Protein AF-A0A3M1RGK0-F1 (afdb_monomer)

Mean predicted aligned error: 8.23 Å

Structure (mmCIF, N/CA/C/O backbone):
data_AF-A0A3M1RGK0-F1
#
_entry.id   AF-A0A3M1RGK0-F1
#
loop_
_atom_site.group_PDB
_atom_site.id
_atom_site.type_symbol
_atom_site.label_atom_id
_atom_site.label_alt_id
_atom_site.label_comp_id
_atom_site.label_asym_id
_atom_site.label_entity_id
_atom_site.label_seq_id
_atom_site.pdbx_PDB_ins_code
_atom_site.Cartn_x
_atom_site.Cartn_y
_atom_site.Cartn_z
_atom_site.occupancy
_atom_site.B_iso_or_equiv
_atom_site.auth_seq_id
_atom_site.auth_comp_id
_atom_site.auth_asym_id
_atom_site.auth_atom_id
_atom_site.pdbx_PDB_model_num
ATOM 1 N N . MET A 1 1 ? -10.080 -6.142 -2.266 1.00 88.31 1 MET A N 1
ATOM 2 C CA . MET A 1 1 ? -8.719 -6.046 -1.685 1.00 88.31 1 MET A CA 1
ATOM 3 C C . MET A 1 1 ? -7.722 -6.078 -2.825 1.00 88.31 1 MET A C 1
ATOM 5 O O . MET A 1 1 ? -8.005 -6.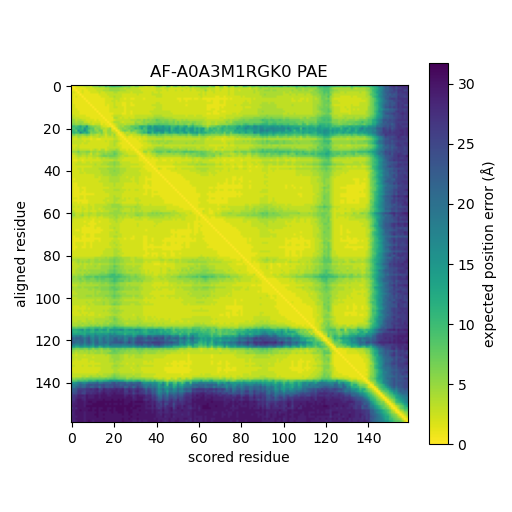693 -3.848 1.00 88.31 1 MET A O 1
ATOM 9 N N . PHE A 1 2 ? -6.575 -5.427 -2.663 1.00 93.31 2 PHE A N 1
ATOM 10 C CA . PHE A 1 2 ? -5.484 -5.464 -3.629 1.00 93.31 2 PHE A CA 1
ATOM 11 C C . PHE A 1 2 ? -4.634 -6.713 -3.393 1.00 93.31 2 PHE A C 1
ATOM 13 O O . PHE A 1 2 ? -4.029 -6.820 -2.329 1.00 93.31 2 PHE A O 1
ATOM 20 N N . THR A 1 3 ? -4.599 -7.632 -4.361 1.00 94.81 3 THR A N 1
ATOM 21 C CA . THR A 1 3 ? -3.867 -8.907 -4.278 1.00 94.81 3 THR A CA 1
ATOM 22 C C . THR A 1 3 ? -2.757 -8.990 -5.324 1.00 94.81 3 THR A C 1
ATOM 24 O O . THR A 1 3 ? -2.627 -8.119 -6.192 1.00 94.81 3 THR A O 1
ATOM 27 N N . GLY A 1 4 ? -1.996 -10.087 -5.316 1.00 93.81 4 GLY A N 1
ATOM 28 C CA . GLY A 1 4 ? -1.027 -10.397 -6.375 1.00 93.81 4 GLY A CA 1
ATOM 29 C C . GLY A 1 4 ? -1.571 -10.313 -7.805 1.00 93.81 4 GLY A C 1
ATOM 30 O O . GLY A 1 4 ? -0.866 -9.846 -8.699 1.00 93.81 4 GLY A O 1
ATOM 31 N N . LYS A 1 5 ? -2.846 -10.656 -8.042 1.00 95.31 5 LYS A N 1
ATOM 32 C CA . LYS A 1 5 ? -3.441 -10.525 -9.385 1.00 95.31 5 LYS A CA 1
ATOM 33 C C . LYS A 1 5 ? -3.570 -9.065 -9.810 1.00 95.31 5 LYS A C 1
ATOM 35 O O . LYS A 1 5 ? -3.229 -8.722 -10.942 1.00 95.31 5 LYS A O 1
ATOM 40 N N . GLU A 1 6 ? -4.059 -8.201 -8.924 1.00 95.94 6 GLU A N 1
ATOM 41 C CA . GLU A 1 6 ? -4.162 -6.767 -9.194 1.00 95.94 6 GLU A CA 1
ATOM 42 C C . GLU A 1 6 ? -2.774 -6.132 -9.328 1.00 95.94 6 GLU A C 1
ATOM 44 O O . GLU A 1 6 ? -2.591 -5.248 -10.168 1.00 95.94 6 GLU A O 1
ATOM 49 N N . PHE A 1 7 ? -1.783 -6.624 -8.579 1.00 96.75 7 PHE A N 1
ATOM 50 C CA . PHE A 1 7 ? -0.391 -6.207 -8.714 1.00 96.75 7 PHE A CA 1
ATOM 51 C C . PHE A 1 7 ? 0.190 -6.543 -10.093 1.00 96.75 7 PHE A C 1
ATOM 53 O O . PHE A 1 7 ? 0.738 -5.658 -10.753 1.00 96.75 7 PHE A O 1
ATOM 60 N N . ASP A 1 8 ? 0.000 -7.764 -10.593 1.00 96.50 8 ASP A N 1
ATOM 61 C CA . ASP A 1 8 ? 0.456 -8.159 -11.932 1.00 96.50 8 ASP A CA 1
ATOM 62 C C . ASP A 1 8 ? -0.219 -7.339 -13.042 1.00 96.50 8 ASP A C 1
ATOM 64 O O . ASP A 1 8 ? 0.431 -6.898 -14.001 1.00 96.50 8 ASP A O 1
ATOM 68 N N . LEU A 1 9 ? -1.525 -7.081 -12.906 1.00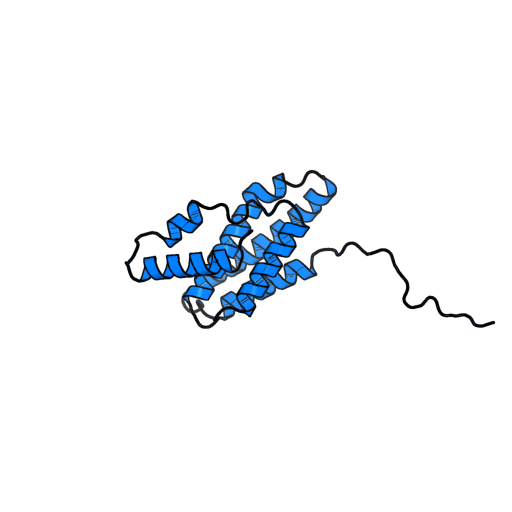 95.69 9 LEU A N 1
ATOM 69 C CA . LEU A 1 9 ? -2.268 -6.216 -13.827 1.00 95.69 9 LEU A CA 1
ATOM 70 C C . LEU A 1 9 ? -1.723 -4.785 -13.814 1.00 95.69 9 LEU A C 1
ATOM 72 O O . LEU A 1 9 ? -1.518 -4.187 -14.875 1.00 95.69 9 LEU A O 1
ATOM 76 N N . ALA A 1 10 ? -1.447 -4.250 -12.626 1.00 96.12 10 ALA A N 1
ATOM 77 C CA . ALA A 1 10 ? -0.865 -2.931 -12.448 1.00 96.12 10 ALA A CA 1
ATOM 78 C C . ALA A 1 10 ? 0.551 -2.841 -13.040 1.00 96.12 10 ALA A C 1
ATOM 80 O O . ALA A 1 10 ? 0.865 -1.867 -13.729 1.00 96.12 10 ALA A O 1
ATOM 81 N N . LEU A 1 11 ? 1.383 -3.871 -12.858 1.00 96.00 11 LEU A N 1
ATOM 82 C CA . LEU A 1 11 ? 2.716 -3.951 -13.456 1.00 96.00 11 LEU A CA 1
ATOM 83 C C . LEU A 1 11 ? 2.663 -3.940 -14.976 1.00 96.00 11 LEU A C 1
ATOM 85 O O . LEU A 1 11 ? 3.416 -3.201 -15.616 1.00 96.00 11 LEU A O 1
ATOM 89 N N . LYS A 1 12 ? 1.765 -4.734 -15.562 1.00 95.06 12 LYS A N 1
ATOM 90 C CA . LYS A 1 12 ? 1.564 -4.750 -17.010 1.00 95.06 12 LYS A CA 1
ATOM 91 C C . LYS A 1 12 ? 1.137 -3.372 -17.515 1.00 95.06 12 LYS A C 1
ATOM 93 O O . LYS A 1 12 ? 1.766 -2.841 -18.427 1.00 95.06 12 LYS A O 1
ATOM 98 N N . ALA A 1 13 ? 0.133 -2.766 -16.879 1.00 94.06 13 ALA A N 1
ATOM 99 C CA . ALA A 1 13 ? -0.357 -1.443 -17.250 1.00 94.06 13 ALA A CA 1
ATOM 100 C C . ALA A 1 13 ? 0.733 -0.365 -17.145 1.00 94.06 13 ALA A C 1
ATOM 102 O O . ALA A 1 13 ? 0.800 0.513 -18.004 1.00 94.06 13 ALA A O 1
ATOM 103 N N . TYR A 1 14 ? 1.602 -0.439 -16.131 1.00 93.44 14 TYR A N 1
ATOM 104 C CA . TYR A 1 14 ? 2.736 0.472 -15.968 1.00 93.44 14 TYR A CA 1
ATOM 105 C C . TYR A 1 14 ? 3.782 0.309 -17.074 1.00 93.44 14 TYR A C 1
ATOM 107 O O . TYR A 1 14 ? 4.244 1.303 -17.638 1.00 93.44 14 TYR A O 1
ATOM 115 N N . ARG A 1 15 ? 4.138 -0.932 -17.423 1.00 92.12 15 ARG A N 1
ATOM 116 C CA . ARG A 1 15 ? 5.080 -1.213 -18.518 1.00 92.12 15 ARG A CA 1
ATOM 117 C C . ARG A 1 15 ? 4.533 -0.731 -19.860 1.00 92.12 15 ARG A C 1
ATOM 119 O O . ARG A 1 15 ? 5.249 -0.059 -20.593 1.00 92.12 15 ARG A O 1
ATOM 126 N N . ASP A 1 16 ? 3.259 -0.993 -20.144 1.00 90.81 16 ASP A N 1
ATOM 127 C CA . ASP A 1 16 ? 2.606 -0.546 -21.380 1.00 90.81 16 ASP A CA 1
ATOM 128 C C . ASP A 1 16 ? 2.573 0.983 -21.512 1.00 90.81 16 ASP A C 1
ATOM 130 O O . ASP A 1 16 ? 2.767 1.506 -22.612 1.00 90.81 16 ASP A O 1
ATOM 134 N N . GLU A 1 17 ? 2.403 1.703 -20.400 1.00 89.81 17 GLU A N 1
ATOM 135 C CA . GLU A 1 17 ? 2.475 3.165 -20.374 1.00 89.81 17 GLU A CA 1
ATOM 136 C C . GLU A 1 17 ? 3.906 3.665 -20.622 1.00 89.81 17 GLU A C 1
ATOM 138 O O . GLU A 1 17 ? 4.116 4.574 -21.427 1.00 89.81 17 GLU A O 1
ATOM 143 N N . LYS A 1 18 ? 4.911 3.050 -19.982 1.00 87.88 18 LYS A N 1
ATOM 144 C CA . LYS A 1 18 ? 6.328 3.428 -20.137 1.00 87.88 18 LYS A CA 1
ATOM 145 C C . LYS A 1 18 ? 6.896 3.129 -21.518 1.00 87.88 18 LYS A C 1
ATOM 147 O O . LYS A 1 18 ? 7.726 3.891 -22.004 1.00 87.88 18 LYS A O 1
ATOM 152 N N . GLU A 1 19 ? 6.445 2.054 -22.146 1.00 88.62 19 GLU A N 1
ATOM 153 C CA . GLU A 1 19 ? 6.842 1.672 -23.502 1.00 88.62 19 GLU A CA 1
ATOM 154 C C . GLU A 1 19 ? 6.036 2.416 -24.583 1.00 88.62 19 GLU A C 1
ATOM 156 O O . GLU A 1 19 ? 6.239 2.190 -25.774 1.00 88.62 19 GLU A O 1
ATOM 161 N N . GLY A 1 20 ? 5.109 3.300 -24.189 1.00 83.12 20 GLY A N 1
ATOM 162 C CA . GLY A 1 20 ? 4.276 4.071 -25.113 1.00 83.12 20 GLY A CA 1
ATOM 163 C C . GLY A 1 20 ? 3.230 3.237 -25.861 1.00 83.12 20 GLY A C 1
ATOM 164 O O . GLY A 1 20 ? 2.620 3.736 -26.805 1.00 83.12 20 GLY A O 1
ATOM 165 N N . ARG A 1 21 ? 3.000 1.982 -25.451 1.00 77.88 21 ARG A N 1
ATOM 166 C CA . ARG A 1 21 ? 2.016 1.075 -26.065 1.00 77.88 21 ARG A CA 1
ATOM 167 C C . ARG A 1 21 ? 0.579 1.466 -25.732 1.00 77.88 21 ARG A C 1
ATOM 169 O O . ARG A 1 21 ? -0.305 1.300 -26.568 1.00 77.88 21 ARG A O 1
ATOM 176 N N . ALA A 1 22 ? 0.344 1.980 -24.526 1.00 80.94 22 ALA A N 1
ATOM 177 C CA . ALA A 1 22 ? -0.968 2.440 -24.084 1.00 80.94 22 ALA A CA 1
ATOM 178 C C . ALA A 1 22 ? -0.823 3.671 -23.183 1.00 80.94 22 ALA A C 1
ATOM 180 O O . ALA A 1 22 ? -0.442 3.574 -22.020 1.00 80.94 22 ALA A O 1
ATOM 181 N N . ALA A 1 23 ? -1.123 4.856 -23.716 1.00 81.75 23 ALA A N 1
ATOM 182 C CA . ALA A 1 23 ? -1.016 6.088 -22.943 1.00 81.75 23 ALA A CA 1
ATOM 183 C C . ALA A 1 23 ? -2.001 6.094 -21.757 1.00 81.75 23 ALA A C 1
ATOM 185 O O . ALA A 1 23 ? -3.192 5.827 -21.925 1.00 81.75 23 ALA A O 1
ATOM 186 N N . ASN A 1 24 ? -1.505 6.467 -20.574 1.00 85.25 24 ASN A N 1
ATOM 187 C CA . ASN A 1 24 ? -2.264 6.580 -19.323 1.00 85.25 24 ASN A CA 1
ATOM 188 C C . ASN A 1 24 ? -2.909 5.272 -18.822 1.00 85.25 24 ASN A C 1
ATOM 190 O O . ASN A 1 24 ? -3.833 5.337 -18.007 1.00 85.25 24 ASN A O 1
ATOM 194 N N . SER A 1 25 ? -2.495 4.090 -19.294 1.00 89.56 25 SER A N 1
ATOM 195 C CA . SER A 1 25 ? -3.087 2.812 -18.865 1.00 89.56 25 SER A CA 1
ATOM 196 C C . SER A 1 25 ? -2.975 2.589 -17.359 1.00 89.56 25 SER A C 1
ATOM 198 O O . SER A 1 25 ? -3.954 2.199 -16.724 1.00 89.56 25 SER A O 1
ATOM 200 N N . TYR A 1 26 ? -1.815 2.876 -16.773 1.00 91.56 26 TYR A N 1
ATOM 201 C CA . TYR A 1 26 ? -1.576 2.702 -15.344 1.00 91.56 26 TYR A CA 1
ATOM 202 C C . TYR A 1 26 ? -2.311 3.755 -14.520 1.00 91.56 26 TYR A C 1
ATOM 204 O O . TYR A 1 26 ? -2.979 3.436 -13.535 1.00 91.56 26 TYR A O 1
ATOM 212 N N . THR A 1 27 ? -2.250 5.009 -14.968 1.00 88.06 27 THR A N 1
ATOM 213 C CA . THR A 1 27 ? -2.951 6.119 -14.312 1.00 88.06 27 THR A CA 1
ATOM 214 C C . THR A 1 27 ? -4.469 5.896 -14.295 1.00 88.06 27 THR A C 1
ATOM 216 O O . THR A 1 27 ? -5.118 6.085 -13.265 1.00 88.06 27 THR A O 1
ATOM 219 N N . ASN A 1 28 ? -5.046 5.442 -15.411 1.00 90.69 28 ASN A N 1
ATOM 220 C CA . ASN A 1 28 ? -6.475 5.141 -15.505 1.00 90.69 28 ASN A CA 1
ATOM 221 C C . ASN A 1 28 ? -6.868 3.927 -14.659 1.00 90.69 28 ASN A C 1
ATOM 223 O O . ASN A 1 28 ? -7.909 3.967 -14.008 1.00 90.69 28 ASN A O 1
ATOM 227 N N . LEU A 1 29 ? -6.044 2.873 -14.639 1.00 93.12 29 LEU A N 1
ATOM 228 C CA . LEU A 1 29 ? -6.287 1.689 -13.814 1.00 93.12 29 LEU A CA 1
ATOM 229 C C . LEU A 1 29 ? -6.389 2.063 -12.331 1.00 93.12 29 LEU A C 1
ATOM 231 O O . LEU A 1 29 ? -7.355 1.677 -11.681 1.00 93.12 29 LEU A O 1
ATOM 235 N N . ARG A 1 30 ? -5.462 2.881 -11.826 1.00 92.75 30 ARG A N 1
ATOM 236 C CA . ARG A 1 30 ? -5.486 3.362 -10.436 1.00 92.75 30 ARG A CA 1
ATOM 237 C C . ARG A 1 30 ? -6.686 4.244 -10.110 1.00 92.75 30 ARG A C 1
ATOM 239 O O . ARG A 1 30 ? -7.222 4.156 -9.017 1.00 92.75 30 ARG A O 1
ATOM 246 N N . ARG A 1 31 ? -7.108 5.103 -11.043 1.00 87.12 31 ARG A N 1
ATOM 247 C CA . ARG A 1 31 ? -8.213 6.046 -10.809 1.00 87.12 31 ARG A CA 1
ATOM 248 C C . A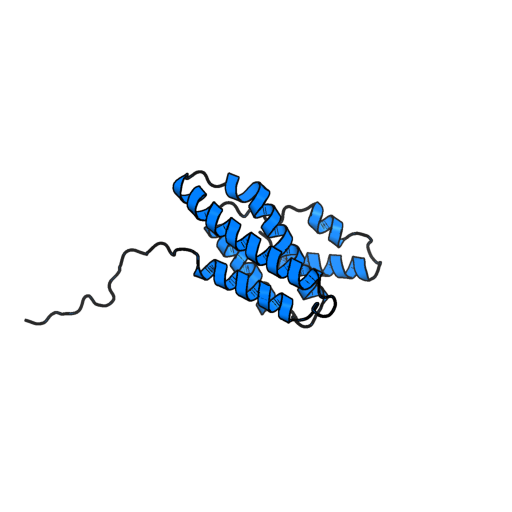RG A 1 31 ? -9.592 5.391 -10.868 1.00 87.12 31 ARG A C 1
ATOM 250 O O . ARG A 1 31 ? -10.501 5.848 -10.189 1.00 87.12 31 ARG A O 1
ATOM 257 N N . ASN A 1 32 ? -9.765 4.401 -11.739 1.00 87.25 32 ASN A N 1
ATOM 258 C CA . ASN A 1 32 ? -11.087 3.875 -12.077 1.00 87.25 32 ASN A CA 1
ATOM 259 C C . ASN A 1 32 ? -11.464 2.611 -11.288 1.00 87.25 32 ASN A C 1
ATOM 261 O O . ASN A 1 32 ? -12.559 2.096 -11.497 1.00 87.25 32 ASN A O 1
ATOM 265 N N . ASN A 1 33 ? -10.572 2.082 -10.448 1.00 87.75 33 ASN A N 1
ATOM 266 C CA . ASN A 1 33 ? -10.818 0.867 -9.677 1.00 87.75 33 ASN A CA 1
ATOM 267 C C . ASN A 1 33 ? -10.648 1.148 -8.183 1.00 87.75 33 ASN A C 1
ATOM 269 O O . ASN A 1 33 ? -9.626 1.690 -7.762 1.00 87.75 33 ASN A O 1
ATOM 273 N N . ASP A 1 34 ? -11.614 0.696 -7.388 1.00 88.50 34 ASP A N 1
ATOM 274 C CA . ASP A 1 34 ? -11.587 0.820 -5.932 1.00 88.50 34 ASP A CA 1
ATOM 275 C C . ASP A 1 34 ? -10.957 -0.430 -5.302 1.00 88.50 34 ASP A C 1
ATOM 277 O O . ASP A 1 34 ? -11.628 -1.268 -4.703 1.00 88.50 34 ASP A O 1
ATOM 281 N N . PHE A 1 35 ? -9.636 -0.572 -5.443 1.00 93.38 35 PHE A N 1
ATOM 282 C CA . PHE A 1 35 ? -8.888 -1.765 -5.007 1.00 93.38 35 PHE A CA 1
ATOM 283 C C . PHE A 1 35 ? -9.080 -2.132 -3.528 1.00 93.38 35 PHE A C 1
ATOM 285 O O . PHE A 1 35 ? -8.989 -3.302 -3.144 1.00 93.38 35 PHE A O 1
ATOM 292 N N . PHE A 1 36 ? -9.362 -1.131 -2.699 1.00 96.12 36 PHE A N 1
ATOM 293 C CA . PHE A 1 36 ? -9.453 -1.261 -1.250 1.00 96.12 36 PHE A CA 1
ATOM 294 C C . PHE A 1 36 ? -10.888 -1.195 -0.723 1.00 96.12 36 PHE A C 1
ATOM 296 O O . PHE A 1 36 ? -11.068 -1.234 0.485 1.00 96.12 36 PHE A O 1
ATOM 303 N N . ALA A 1 37 ? -11.910 -1.139 -1.588 1.00 92.12 37 ALA A N 1
ATOM 304 C CA . ALA A 1 37 ? -13.309 -1.025 -1.156 1.00 92.12 37 ALA A CA 1
ATOM 305 C C . ALA A 1 37 ? -13.747 -2.142 -0.193 1.00 92.12 37 ALA A C 1
ATOM 307 O O . ALA A 1 37 ? -14.543 -1.890 0.707 1.00 92.12 37 ALA A O 1
ATOM 308 N N . ASP A 1 38 ? -13.191 -3.346 -0.355 1.00 92.81 38 ASP A N 1
ATOM 309 C CA . ASP A 1 38 ? -13.490 -4.500 0.501 1.00 92.81 38 ASP A CA 1
ATOM 310 C C . ASP A 1 38 ? -12.797 -4.448 1.874 1.00 92.81 38 ASP A C 1
ATOM 312 O O . ASP A 1 38 ? -12.983 -5.355 2.678 1.00 92.81 38 ASP A O 1
ATOM 316 N N . VAL A 1 39 ? -11.967 -3.437 2.149 1.00 95.19 39 VAL A N 1
ATOM 317 C CA . VAL A 1 39 ? -11.282 -3.292 3.437 1.00 95.19 39 VAL A CA 1
ATOM 318 C C . VAL A 1 39 ? -12.191 -2.556 4.414 1.00 95.19 39 VAL A C 1
ATOM 320 O O . VAL A 1 39 ? -12.112 -1.342 4.545 1.00 95.19 39 VAL A O 1
ATOM 323 N N . VAL A 1 40 ? -13.090 -3.269 5.093 1.00 94.44 40 VAL A N 1
ATOM 324 C CA . VAL A 1 40 ? -14.156 -2.636 5.895 1.00 94.44 40 VAL A CA 1
ATOM 325 C C . VAL A 1 40 ? -14.031 -2.868 7.399 1.00 94.44 40 VAL A C 1
ATOM 327 O O . VAL A 1 40 ? -14.712 -2.187 8.168 1.00 94.44 40 VAL A O 1
ATOM 330 N N . SER A 1 41 ? -13.156 -3.779 7.831 1.00 93.81 41 SER A N 1
ATOM 331 C CA . SER A 1 41 ? -12.881 -4.063 9.243 1.00 93.81 41 SER A CA 1
ATOM 332 C C . SER A 1 41 ? -11.390 -4.003 9.596 1.00 93.81 41 SER A C 1
ATOM 334 O O . SER A 1 41 ? -10.520 -3.915 8.727 1.00 93.81 41 SER A O 1
ATOM 336 N N . LYS A 1 42 ? -11.076 -4.084 10.895 1.00 92.31 42 LYS A N 1
ATOM 337 C CA . LYS A 1 42 ? -9.697 -4.224 11.391 1.00 92.31 42 LYS A CA 1
ATOM 338 C C . LYS A 1 42 ? -9.008 -5.476 10.831 1.00 92.31 42 LYS A C 1
ATOM 340 O O . LYS A 1 42 ? -7.838 -5.433 10.470 1.00 92.31 42 LYS A O 1
ATOM 345 N N . GLU A 1 43 ? -9.726 -6.588 10.735 1.00 93.50 43 GLU A N 1
ATOM 346 C CA . GLU A 1 43 ? -9.205 -7.846 10.194 1.00 93.50 43 GLU A CA 1
ATOM 347 C C . GLU A 1 43 ? -8.923 -7.730 8.697 1.00 93.50 43 GLU A C 1
ATOM 349 O O . GLU A 1 43 ? -7.971 -8.327 8.199 1.00 93.50 43 GLU A O 1
ATOM 354 N N . ASP A 1 44 ? -9.747 -6.978 7.965 1.00 95.56 44 ASP A N 1
ATOM 355 C CA . ASP A 1 44 ? -9.483 -6.682 6.560 1.00 95.56 44 ASP A CA 1
ATOM 356 C C . ASP A 1 44 ? -8.260 -5.773 6.388 1.00 95.56 44 ASP A C 1
ATOM 358 O O . ASP A 1 44 ? -7.445 -6.001 5.495 1.00 95.56 44 ASP A O 1
ATOM 362 N N . LEU A 1 45 ? -8.122 -4.756 7.248 1.00 95.19 45 LEU A N 1
ATOM 363 C CA . LEU A 1 45 ? -6.971 -3.852 7.268 1.00 95.19 45 LEU A CA 1
ATOM 364 C C . LEU A 1 45 ? -5.676 -4.646 7.453 1.00 95.19 45 LEU A C 1
ATOM 366 O O . LEU A 1 45 ? -4.753 -4.510 6.651 1.00 95.19 45 LEU A O 1
ATOM 370 N N . ASN A 1 46 ? -5.638 -5.510 8.469 1.00 95.44 46 ASN A N 1
ATOM 371 C CA . ASN A 1 46 ? -4.480 -6.349 8.756 1.00 95.44 46 ASN A CA 1
ATOM 372 C C . ASN A 1 46 ? -4.164 -7.288 7.589 1.00 95.44 46 ASN A C 1
ATOM 374 O O . ASN A 1 46 ? -3.019 -7.343 7.153 1.00 95.44 46 ASN A O 1
ATOM 378 N N . ARG A 1 47 ? -5.179 -7.944 7.011 1.00 96.62 47 ARG A N 1
ATOM 379 C CA . ARG A 1 47 ? -4.995 -8.800 5.828 1.00 96.62 47 ARG A CA 1
ATOM 380 C C . ARG A 1 47 ? -4.436 -8.037 4.631 1.00 96.62 47 ARG A C 1
ATOM 382 O O . ARG A 1 47 ? -3.582 -8.555 3.922 1.00 96.62 47 ARG A O 1
ATOM 389 N N . GLN A 1 48 ? -4.882 -6.805 4.399 1.00 97.44 48 GLN A N 1
ATOM 390 C CA . GLN A 1 48 ? -4.347 -5.989 3.311 1.00 97.44 48 GLN A CA 1
ATOM 391 C C . GLN A 1 48 ? -2.880 -5.590 3.553 1.00 97.44 48 GLN A C 1
ATOM 393 O O . GLN A 1 48 ? -2.104 -5.545 2.597 1.00 97.44 48 GLN A O 1
ATOM 398 N N . ILE A 1 49 ? -2.495 -5.307 4.803 1.00 97.19 49 ILE A N 1
ATOM 399 C CA . ILE A 1 49 ? -1.100 -5.026 5.185 1.00 97.19 49 ILE A CA 1
ATOM 400 C C . ILE A 1 49 ? -0.227 -6.277 5.008 1.00 97.19 49 ILE A C 1
ATOM 402 O O . ILE A 1 49 ? 0.844 -6.185 4.407 1.00 97.19 49 ILE A O 1
ATOM 406 N N . GLU A 1 5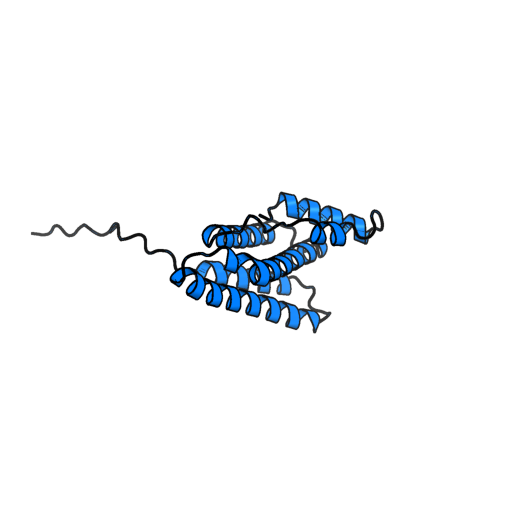0 ? -0.698 -7.443 5.457 1.00 97.12 50 GLU A N 1
ATOM 407 C CA . GLU A 1 50 ? -0.035 -8.737 5.231 1.00 97.12 50 GLU A CA 1
ATOM 408 C C . GLU A 1 50 ? 0.164 -9.016 3.739 1.00 97.12 50 GLU A C 1
ATOM 410 O O . GLU A 1 50 ? 1.252 -9.406 3.321 1.00 97.12 50 GLU A O 1
ATOM 415 N N . GLU A 1 51 ? -0.846 -8.746 2.912 1.00 97.75 51 GLU A N 1
ATOM 416 C CA . GLU A 1 51 ? -0.737 -8.917 1.463 1.00 97.75 51 GLU A CA 1
ATOM 417 C C . GLU A 1 51 ? 0.345 -8.004 0.868 1.00 97.75 51 GLU A C 1
ATOM 419 O O . GLU A 1 51 ? 1.148 -8.454 0.053 1.00 97.75 51 GLU A O 1
ATOM 424 N N . PHE A 1 52 ? 0.458 -6.746 1.313 1.00 97.94 52 PHE A N 1
ATOM 425 C CA . PHE A 1 52 ? 1.567 -5.884 0.888 1.00 97.94 52 PHE A CA 1
ATOM 426 C C . PHE A 1 52 ? 2.934 -6.453 1.286 1.00 97.94 52 PHE A C 1
ATOM 428 O O . PHE A 1 52 ? 3.858 -6.441 0.472 1.00 97.94 52 PHE A O 1
ATOM 435 N N . ILE A 1 53 ? 3.071 -6.976 2.506 1.00 97.19 53 ILE A N 1
ATOM 436 C CA . ILE A 1 53 ? 4.309 -7.605 2.996 1.00 97.19 53 ILE A CA 1
ATOM 437 C C . ILE A 1 53 ? 4.678 -8.823 2.142 1.00 97.19 53 ILE A C 1
ATOM 439 O O . ILE A 1 53 ? 5.835 -8.953 1.722 1.00 97.19 53 ILE A O 1
ATOM 443 N N . ASN A 1 54 ? 3.703 -9.681 1.837 1.00 97.31 54 ASN A N 1
ATOM 444 C CA . ASN A 1 54 ? 3.899 -10.862 0.998 1.00 97.31 54 ASN A CA 1
ATOM 445 C C . ASN A 1 54 ? 4.347 -10.460 -0.410 1.00 97.31 54 ASN A C 1
ATOM 447 O O . ASN A 1 54 ? 5.376 -10.936 -0.892 1.00 97.31 54 ASN A O 1
ATOM 451 N N . LEU A 1 55 ? 3.662 -9.495 -1.030 1.00 97.50 55 LEU A N 1
ATOM 452 C CA . LEU A 1 55 ? 4.024 -8.998 -2.358 1.00 97.50 55 LEU A CA 1
ATOM 453 C C . LEU A 1 55 ? 5.447 -8.441 -2.399 1.00 97.50 55 LEU A C 1
ATOM 455 O O . LEU A 1 55 ? 6.198 -8.746 -3.325 1.00 97.50 55 LEU A O 1
ATOM 459 N N . ILE A 1 56 ? 5.854 -7.667 -1.390 1.00 96.25 56 ILE A N 1
ATOM 460 C CA . ILE A 1 56 ? 7.222 -7.136 -1.295 1.00 96.25 56 ILE A CA 1
ATOM 461 C C . ILE A 1 56 ? 8.260 -8.265 -1.154 1.00 96.25 56 ILE A C 1
ATOM 463 O O . ILE A 1 56 ? 9.360 -8.194 -1.724 1.00 96.25 56 ILE A O 1
ATOM 467 N N . SER A 1 57 ? 7.915 -9.314 -0.410 1.00 94.62 57 SER A N 1
ATOM 468 C CA . SER A 1 57 ? 8.782 -10.467 -0.148 1.00 94.62 57 SER A CA 1
ATOM 469 C C . SER A 1 57 ? 8.945 -11.387 -1.361 1.00 94.62 57 SER A C 1
ATOM 471 O O . SER A 1 57 ? 10.004 -12.000 -1.528 1.00 94.62 57 SER A O 1
ATOM 473 N N . GLU A 1 58 ? 7.949 -11.443 -2.240 1.00 94.94 58 GLU A N 1
ATOM 474 C CA . GLU A 1 58 ? 7.928 -12.349 -3.394 1.00 94.94 58 GLU A CA 1
ATOM 475 C C . GLU A 1 58 ? 8.326 -11.677 -4.714 1.00 94.94 58 GLU A C 1
ATOM 477 O O . GLU A 1 58 ? 8.892 -12.329 -5.595 1.00 94.94 58 GLU A O 1
ATOM 482 N N . MET A 1 59 ? 8.068 -10.376 -4.872 1.00 94.12 59 MET A N 1
ATOM 483 C CA . MET A 1 59 ? 8.381 -9.668 -6.112 1.00 94.12 59 MET A CA 1
ATOM 484 C C . MET A 1 59 ? 9.894 -9.552 -6.365 1.00 94.12 59 MET A C 1
ATOM 486 O O . MET A 1 59 ? 10.710 -9.51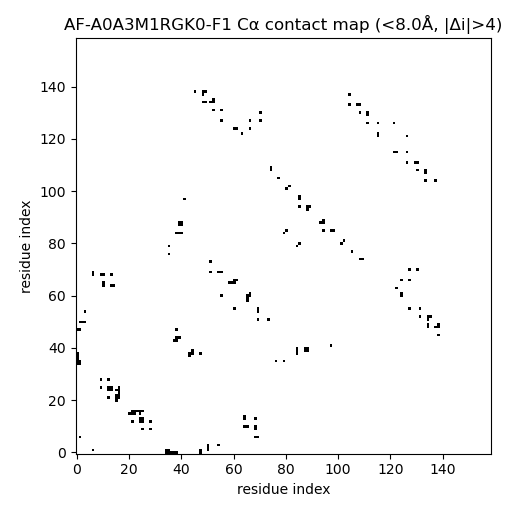7 -5.443 1.00 94.12 59 MET A O 1
ATOM 490 N N . ASP A 1 60 ? 10.280 -9.363 -7.632 1.00 93.25 60 ASP A N 1
ATOM 491 C CA . ASP A 1 60 ? 11.638 -8.917 -7.967 1.00 93.25 60 ASP A CA 1
ATOM 492 C C . ASP A 1 60 ? 11.865 -7.490 -7.438 1.00 93.25 60 ASP A C 1
ATOM 494 O O . ASP A 1 60 ? 11.357 -6.513 -7.994 1.00 93.25 60 ASP A O 1
ATOM 498 N N . ARG A 1 61 ? 12.619 -7.384 -6.342 1.00 90.88 61 ARG A N 1
ATOM 499 C CA . ARG A 1 61 ? 12.909 -6.126 -5.644 1.00 90.88 61 ARG A CA 1
ATOM 500 C C . ARG A 1 61 ? 13.907 -5.244 -6.381 1.00 90.88 61 ARG A C 1
ATOM 502 O O . ARG A 1 61 ? 13.911 -4.043 -6.121 1.00 90.88 61 ARG A O 1
ATOM 509 N N . GLU A 1 62 ? 14.713 -5.787 -7.293 1.00 88.25 62 GLU A N 1
ATOM 510 C CA . GLU A 1 62 ? 15.682 -5.019 -8.089 1.00 88.25 62 GLU A CA 1
ATOM 511 C C . GLU A 1 62 ? 15.006 -4.298 -9.264 1.00 88.25 62 GLU A C 1
ATOM 513 O O . GLU A 1 62 ? 15.449 -3.225 -9.692 1.00 88.25 62 GLU A O 1
ATOM 518 N N . SER A 1 63 ? 13.852 -4.799 -9.711 1.00 90.62 63 SER A N 1
ATOM 519 C CA . SER A 1 63 ? 12.995 -4.119 -10.680 1.00 90.62 63 SER A CA 1
ATOM 520 C C . SER A 1 63 ? 12.432 -2.808 -10.121 1.00 90.62 63 SER A C 1
ATOM 522 O O . SER A 1 63 ? 11.591 -2.780 -9.219 1.00 90.62 63 SER A O 1
ATOM 524 N N . PHE A 1 64 ? 12.829 -1.687 -10.733 1.00 89.12 64 PHE A N 1
ATOM 525 C CA . PHE A 1 64 ? 12.254 -0.372 -10.431 1.00 89.12 64 PHE A CA 1
ATOM 526 C C . PHE A 1 64 ? 10.736 -0.341 -10.638 1.00 89.12 64 PHE A C 1
ATOM 528 O O . PHE A 1 64 ? 10.028 0.281 -9.852 1.00 89.12 64 PHE A O 1
ATOM 535 N N . ALA A 1 65 ? 10.225 -1.014 -11.676 1.00 91.56 65 ALA A N 1
ATOM 536 C CA . ALA A 1 65 ? 8.790 -1.066 -11.945 1.00 91.56 65 ALA A CA 1
ATOM 537 C C . ALA A 1 65 ? 8.028 -1.713 -10.783 1.00 91.56 65 ALA A C 1
ATOM 539 O O . ALA A 1 65 ? 7.004 -1.185 -10.361 1.00 91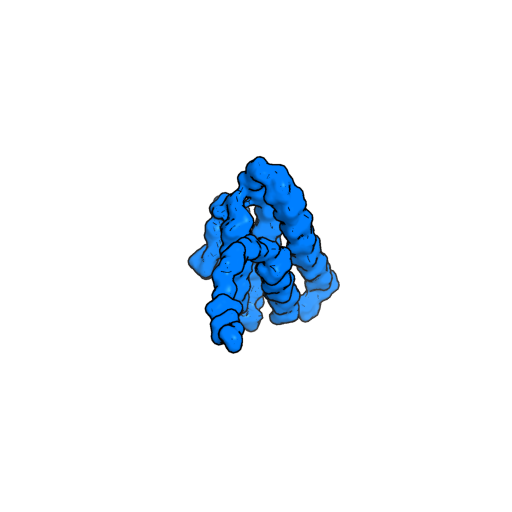.56 65 ALA A O 1
ATOM 540 N N . ASN A 1 66 ? 8.568 -2.800 -10.229 1.00 93.75 66 ASN A N 1
ATOM 541 C CA . ASN A 1 66 ? 7.960 -3.511 -9.111 1.00 93.75 66 ASN A CA 1
ATOM 542 C C . ASN A 1 66 ? 7.907 -2.623 -7.866 1.00 93.75 66 ASN A C 1
ATOM 544 O O . ASN A 1 66 ? 6.828 -2.408 -7.315 1.00 93.75 66 ASN A O 1
ATOM 548 N N . ARG A 1 67 ? 9.045 -2.012 -7.505 1.00 92.25 67 ARG A N 1
ATOM 549 C CA . ARG A 1 67 ? 9.122 -1.052 -6.393 1.00 92.25 67 ARG A CA 1
ATOM 550 C C . ARG A 1 67 ? 8.162 0.119 -6.583 1.00 92.25 67 ARG A C 1
ATOM 552 O O . ARG A 1 67 ? 7.424 0.475 -5.675 1.00 92.25 67 ARG A O 1
ATOM 559 N N . TYR A 1 68 ? 8.145 0.719 -7.768 1.00 91.00 68 TYR A N 1
ATOM 560 C CA . TYR A 1 68 ? 7.300 1.876 -8.038 1.00 91.00 68 TYR A CA 1
ATOM 561 C C . TYR A 1 68 ? 5.808 1.546 -7.929 1.00 91.00 68 TYR A C 1
ATOM 563 O O . TYR A 1 68 ? 5.049 2.319 -7.337 1.00 91.00 68 TYR A O 1
ATOM 571 N N . VAL A 1 69 ? 5.385 0.408 -8.490 1.00 94.38 69 VAL A N 1
ATOM 572 C CA . VAL A 1 69 ? 3.983 -0.012 -8.444 1.00 94.38 69 VAL A CA 1
ATOM 573 C C . VAL A 1 69 ? 3.560 -0.290 -7.009 1.00 94.38 69 VAL A C 1
ATOM 575 O O . VAL A 1 69 ? 2.590 0.313 -6.558 1.00 94.38 69 VAL A O 1
ATOM 578 N N . ILE A 1 70 ? 4.303 -1.106 -6.256 1.00 95.50 70 ILE A N 1
ATOM 579 C CA . ILE A 1 70 ? 3.885 -1.463 -4.893 1.00 95.50 70 ILE A CA 1
ATOM 580 C C . ILE A 1 70 ? 3.804 -0.232 -3.978 1.00 95.50 70 ILE A C 1
ATOM 582 O O . ILE A 1 70 ? 2.795 -0.027 -3.309 1.00 95.50 70 ILE A O 1
ATOM 586 N N . LEU A 1 71 ? 4.800 0.661 -4.036 1.00 93.38 71 LEU A N 1
ATOM 587 C CA . LEU A 1 71 ? 4.820 1.891 -3.237 1.00 93.38 71 LEU A CA 1
ATOM 588 C C . LEU A 1 71 ? 3.660 2.827 -3.609 1.00 93.38 71 LEU A C 1
ATOM 590 O O . LEU A 1 71 ? 3.043 3.439 -2.739 1.00 93.38 71 LEU A O 1
ATOM 594 N N . SER A 1 72 ? 3.313 2.906 -4.899 1.00 93.12 72 SER A N 1
ATOM 595 C CA . SER A 1 72 ? 2.159 3.687 -5.358 1.00 93.12 72 SER A CA 1
ATOM 596 C C . SER A 1 72 ? 0.842 3.181 -4.765 1.00 93.12 72 SER A C 1
ATOM 598 O O . SER A 1 72 ? -0.003 3.995 -4.397 1.00 93.12 72 SER A O 1
ATOM 600 N N . PHE A 1 73 ? 0.668 1.859 -4.677 1.00 96.88 73 PHE A N 1
ATOM 601 C CA . PHE A 1 73 ? -0.540 1.249 -4.122 1.00 96.88 73 PHE A CA 1
ATOM 602 C C . PHE A 1 73 ? -0.609 1.354 -2.599 1.00 96.88 73 PHE A C 1
ATOM 604 O O . PHE A 1 73 ? -1.697 1.572 -2.078 1.00 96.88 73 PHE A O 1
ATOM 611 N N . ILE A 1 74 ? 0.522 1.308 -1.889 1.00 96.75 74 ILE A N 1
ATOM 612 C CA . ILE A 1 74 ? 0.555 1.596 -0.445 1.00 96.75 74 ILE A CA 1
ATOM 613 C C . ILE A 1 74 ? 0.108 3.042 -0.178 1.00 96.75 74 ILE A C 1
ATOM 615 O O . ILE A 1 74 ? -0.710 3.291 0.703 1.00 96.75 74 ILE A O 1
ATOM 619 N N . LEU A 1 75 ? 0.558 4.005 -0.989 1.00 95.12 75 LEU A N 1
ATOM 620 C CA . LEU A 1 75 ? 0.102 5.395 -0.873 1.00 95.12 75 LEU A CA 1
ATOM 621 C C . LEU A 1 75 ? -1.389 5.562 -1.191 1.00 95.12 75 LEU A C 1
ATOM 623 O O . LEU A 1 75 ? -2.070 6.367 -0.556 1.00 95.12 75 LEU A O 1
ATOM 627 N N . ASP A 1 76 ? -1.909 4.835 -2.17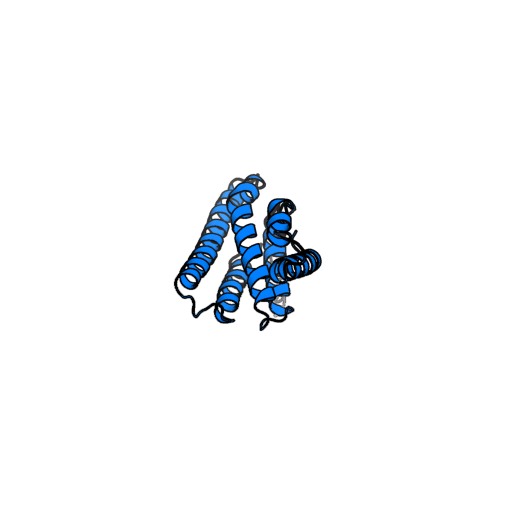9 1.00 95.50 76 ASP A N 1
ATOM 628 C CA . ASP A 1 76 ? -3.343 4.856 -2.474 1.00 95.50 76 ASP A CA 1
ATOM 629 C C . ASP A 1 76 ? -4.163 4.196 -1.364 1.00 95.50 76 ASP A C 1
ATOM 631 O O . ASP A 1 76 ? -5.250 4.678 -1.046 1.00 95.50 76 ASP A O 1
ATOM 635 N N . PHE A 1 77 ? -3.614 3.171 -0.712 1.00 97.00 77 PHE A N 1
ATOM 636 C CA . PHE A 1 77 ? -4.216 2.573 0.469 1.00 97.00 77 PHE A CA 1
ATOM 637 C C . PHE A 1 77 ? -4.312 3.577 1.619 1.00 97.00 77 PHE A C 1
ATOM 639 O O . PHE A 1 77 ? -5.391 3.746 2.176 1.00 97.00 77 PHE A O 1
ATOM 646 N N . CYS A 1 78 ? -3.250 4.335 1.915 1.00 96.19 78 CYS A N 1
ATOM 647 C CA . CYS A 1 78 ? -3.306 5.403 2.921 1.00 96.19 78 CYS A CA 1
ATOM 648 C C . CYS A 1 78 ? -4.421 6.423 2.630 1.00 96.19 78 CYS A C 1
ATOM 650 O O . CYS A 1 78 ? -5.169 6.791 3.534 1.00 96.19 78 CYS A O 1
ATOM 652 N N . LYS A 1 79 ? -4.597 6.832 1.365 1.00 94.38 79 LYS A N 1
ATOM 653 C CA . LYS A 1 79 ? -5.689 7.746 0.978 1.00 94.38 79 LYS A CA 1
ATOM 654 C C . LYS A 1 79 ? -7.067 7.132 1.212 1.00 94.38 79 LYS A C 1
ATOM 656 O O . LYS A 1 79 ? -7.978 7.839 1.632 1.00 94.38 79 LYS A O 1
ATOM 661 N N . TYR A 1 80 ? -7.232 5.844 0.916 1.00 95.75 80 TYR A N 1
ATOM 662 C CA . TYR A 1 80 ? -8.468 5.120 1.207 1.00 95.75 80 TYR A CA 1
ATOM 663 C C . TYR A 1 80 ? -8.744 5.077 2.717 1.00 95.75 80 TYR A C 1
ATOM 665 O O . TYR A 1 80 ? -9.863 5.354 3.154 1.00 95.75 80 TYR A O 1
ATOM 673 N N . LEU A 1 81 ? -7.715 4.800 3.524 1.00 95.19 81 LEU A N 1
ATOM 674 C CA . LEU A 1 81 ? -7.838 4.749 4.978 1.00 95.19 81 LEU A CA 1
ATOM 675 C C . LEU A 1 81 ? -8.272 6.094 5.583 1.00 95.19 81 LEU A C 1
ATOM 677 O O . LEU A 1 81 ? -9.135 6.129 6.461 1.00 95.19 81 LEU A O 1
ATOM 681 N N . GLU A 1 82 ? -7.714 7.197 5.081 1.00 91.31 82 GLU A N 1
ATOM 682 C CA . GLU A 1 82 ? -8.083 8.562 5.475 1.00 91.31 82 GLU A CA 1
ATOM 683 C C . GLU A 1 82 ? -9.519 8.935 5.098 1.00 91.31 82 GLU A C 1
ATOM 685 O O . GLU A 1 82 ? -10.194 9.648 5.845 1.00 91.31 82 GLU A O 1
ATOM 690 N N . ARG A 1 83 ? -9.975 8.506 3.917 1.00 91.69 83 ARG A N 1
ATOM 691 C CA . ARG A 1 83 ? -11.229 8.988 3.331 1.00 91.69 83 ARG A CA 1
ATOM 692 C C . ARG A 1 83 ? -12.437 8.141 3.691 1.00 91.69 83 ARG A C 1
ATOM 694 O O . ARG A 1 83 ? -13.493 8.712 3.952 1.00 91.69 83 ARG A O 1
ATOM 701 N N . ASP A 1 84 ? -12.286 6.821 3.699 1.00 92.56 84 ASP A N 1
ATOM 702 C CA . ASP A 1 84 ? -13.423 5.901 3.645 1.00 92.56 84 ASP A CA 1
ATOM 703 C C . ASP A 1 84 ? -13.396 4.863 4.778 1.00 92.56 84 ASP A C 1
ATOM 705 O O . ASP A 1 84 ? -14.420 4.643 5.428 1.00 92.56 84 ASP A O 1
ATOM 709 N N . PHE A 1 85 ? -12.233 4.278 5.090 1.00 94.69 85 PHE A N 1
ATOM 710 C CA . PHE A 1 85 ? -12.126 3.153 6.034 1.00 94.69 85 PHE A CA 1
ATOM 711 C C . PHE A 1 85 ? -12.756 3.423 7.405 1.00 94.69 85 PHE A C 1
ATOM 713 O O . PHE A 1 85 ? -13.600 2.656 7.871 1.00 94.69 85 PHE A O 1
ATOM 720 N N . LEU A 1 86 ? -12.384 4.530 8.057 1.00 91.94 86 LEU A N 1
ATOM 721 C CA . LEU A 1 86 ? -12.840 4.820 9.421 1.00 91.94 86 LEU A CA 1
ATOM 722 C C . LEU A 1 86 ? -14.363 5.019 9.517 1.00 91.94 86 LEU A C 1
ATOM 724 O O . LEU A 1 86 ? -14.929 4.852 10.597 1.00 91.94 86 LEU A O 1
ATOM 728 N N . PHE A 1 87 ? -15.049 5.327 8.409 1.00 92.88 87 PHE A N 1
ATOM 729 C CA . PHE A 1 87 ? -16.511 5.440 8.374 1.00 92.88 87 PHE A CA 1
ATOM 730 C C . PHE A 1 87 ? -17.226 4.081 8.359 1.00 92.88 87 PHE A C 1
ATOM 732 O O . PHE A 1 87 ? -18.425 4.006 8.675 1.00 92.88 87 PHE A O 1
ATOM 739 N N . ASN A 1 88 ? -16.513 2.998 8.047 1.00 91.69 88 ASN A N 1
ATOM 740 C CA . ASN A 1 88 ? -17.045 1.639 8.125 1.00 91.69 88 ASN A CA 1
ATOM 741 C C . ASN A 1 88 ? -17.167 1.157 9.579 1.00 91.69 88 ASN A C 1
ATOM 743 O O . ASN A 1 88 ? -18.064 0.375 9.895 1.00 91.69 88 ASN A O 1
ATOM 747 N N . ILE A 1 89 ? -16.368 1.715 10.492 1.00 92.75 89 ILE A N 1
ATOM 748 C CA . ILE A 1 89 ? -16.335 1.325 11.904 1.00 92.75 89 ILE A CA 1
ATOM 749 C C . ILE A 1 89 ? -17.527 1.916 12.665 1.00 92.75 89 ILE A C 1
ATOM 751 O O . ILE A 1 89 ? -17.697 3.133 12.756 1.00 92.75 89 ILE A O 1
ATOM 755 N N . LYS A 1 90 ? -18.373 1.050 13.236 1.00 91.75 90 LYS A N 1
ATOM 756 C CA . LYS A 1 90 ? -19.602 1.464 13.949 1.00 91.75 90 LYS A CA 1
ATOM 757 C C . LYS A 1 90 ? -19.451 1.515 15.469 1.00 91.75 90 LYS A C 1
ATOM 759 O O . LYS A 1 90 ? -20.250 2.161 16.145 1.00 91.75 90 LYS A O 1
ATOM 764 N N . SER A 1 91 ? -18.426 0.868 16.020 1.00 92.94 91 SER A N 1
ATOM 765 C CA . SER A 1 91 ? -18.138 0.885 17.454 1.00 92.94 91 SER A CA 1
ATOM 766 C C . SER A 1 91 ? -17.303 2.110 17.826 1.00 92.94 91 SER A C 1
ATOM 768 O O . SER A 1 91 ? -16.210 2.303 17.305 1.00 92.94 91 SER A O 1
ATOM 770 N N . LYS A 1 92 ? -17.774 2.928 18.780 1.00 91.88 92 LYS A N 1
ATOM 771 C CA . LYS A 1 92 ? -17.036 4.116 19.253 1.00 91.88 92 LYS A CA 1
ATOM 772 C C . LYS A 1 92 ? -15.655 3.761 19.815 1.00 91.88 92 LYS A C 1
ATOM 774 O O . LYS A 1 92 ? -14.693 4.476 19.559 1.00 91.88 92 LYS A O 1
ATOM 779 N N . ARG A 1 93 ? -15.569 2.679 20.599 1.00 91.25 93 ARG A N 1
ATOM 780 C CA . ARG A 1 93 ? -14.309 2.229 21.215 1.00 91.25 93 ARG A CA 1
ATOM 781 C C . ARG A 1 93 ? -13.298 1.842 20.141 1.00 91.25 93 ARG A C 1
ATOM 783 O O . ARG A 1 93 ? -12.161 2.294 20.185 1.00 91.25 93 ARG A O 1
ATOM 790 N N . GLU A 1 94 ? -13.745 1.036 19.188 1.00 89.81 94 GLU A N 1
ATOM 791 C CA . GLU A 1 94 ? -12.924 0.554 18.082 1.00 89.81 94 GLU A CA 1
ATOM 792 C C . GLU A 1 94 ? -12.498 1.705 17.169 1.00 89.81 94 GLU A C 1
ATOM 794 O O . GLU A 1 94 ? -11.322 1.836 16.857 1.00 89.81 94 GLU A O 1
ATOM 799 N N . PHE A 1 95 ? -13.425 2.607 16.836 1.00 93.12 95 PHE A N 1
ATOM 800 C CA . PHE A 1 95 ? -13.141 3.802 16.049 1.00 93.12 95 PHE A CA 1
ATOM 801 C C . PHE A 1 95 ? -12.047 4.659 16.688 1.00 93.12 95 PHE A C 1
ATOM 803 O O . PHE A 1 95 ? -11.124 5.078 16.000 1.00 93.12 95 PHE A O 1
ATOM 810 N N . SER A 1 96 ? -12.126 4.929 17.996 1.00 91.00 96 SER A N 1
ATOM 811 C CA . SER A 1 96 ? -11.112 5.735 18.682 1.00 91.00 96 SER A CA 1
ATOM 812 C C . SER A 1 96 ? -9.727 5.091 18.636 1.00 91.00 96 SER A C 1
ATOM 814 O O . SER A 1 96 ? -8.760 5.800 18.382 1.00 91.00 96 SER A O 1
ATOM 816 N N . GLN A 1 97 ? -9.643 3.772 18.833 1.00 89.44 97 GLN A N 1
ATOM 817 C CA . GLN A 1 97 ? -8.380 3.033 18.755 1.00 89.44 97 GLN A CA 1
ATOM 818 C C . GLN A 1 97 ? -7.829 3.022 17.324 1.00 89.44 97 GLN A C 1
ATOM 820 O O . GLN A 1 97 ? -6.700 3.443 17.092 1.00 89.44 97 GLN A O 1
ATOM 825 N N . LEU A 1 98 ? -8.647 2.615 16.349 1.00 92.00 98 LEU A N 1
ATOM 826 C CA . LEU A 1 98 ? -8.236 2.532 14.949 1.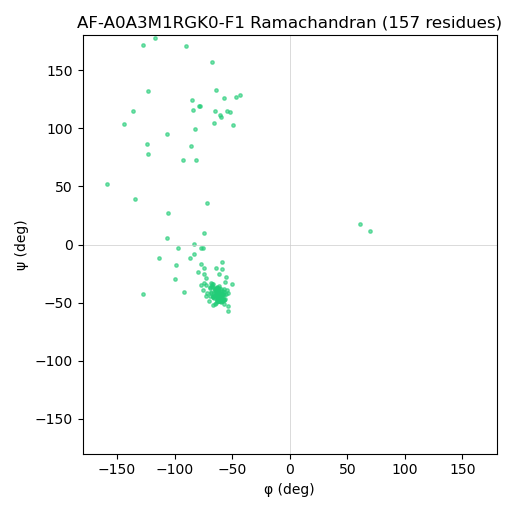00 92.00 98 LEU A CA 1
ATOM 827 C C . LEU A 1 98 ? -7.871 3.893 14.370 1.00 92.00 98 LEU A C 1
ATOM 829 O O . LEU A 1 98 ? -6.931 3.974 13.594 1.00 92.00 98 LEU A O 1
ATOM 833 N N . LYS A 1 99 ? -8.565 4.969 14.749 1.00 93.44 99 LYS A N 1
ATOM 834 C CA . LYS A 1 99 ? -8.244 6.320 14.279 1.00 93.44 99 LYS A CA 1
ATOM 835 C C . LYS A 1 99 ? -6.810 6.720 14.630 1.00 93.44 99 LYS A C 1
ATOM 837 O O . LYS A 1 99 ? -6.136 7.319 13.799 1.00 93.44 99 LYS A O 1
ATOM 842 N N . GLU A 1 100 ? -6.363 6.418 15.845 1.00 90.56 100 GLU A N 1
ATOM 843 C CA . GLU A 1 100 ? -5.002 6.729 16.288 1.00 90.56 100 GLU A CA 1
ATOM 844 C C . GLU A 1 100 ? -3.975 5.843 15.575 1.00 90.56 100 GLU A C 1
ATOM 846 O O . GLU A 1 100 ? -3.026 6.359 14.985 1.00 90.56 100 GLU A O 1
ATOM 851 N N . THR A 1 101 ? -4.209 4.527 15.541 1.00 91.12 101 THR A N 1
ATOM 852 C CA . THR A 1 101 ? -3.313 3.568 14.876 1.00 91.12 101 THR A CA 1
ATOM 853 C C . THR A 1 101 ? -3.176 3.850 13.377 1.00 91.12 101 THR A C 1
ATOM 855 O O . THR A 1 101 ? -2.062 3.940 12.866 1.00 91.12 101 THR A O 1
ATOM 858 N N . VAL A 1 102 ? -4.295 4.046 12.673 1.00 94.12 102 VAL A N 1
ATOM 859 C CA . VAL A 1 102 ? -4.319 4.378 11.240 1.00 94.12 102 VAL A CA 1
ATOM 860 C C . VAL A 1 102 ? -3.658 5.729 10.989 1.00 94.12 102 VAL A C 1
ATOM 862 O O . VAL A 1 102 ? -2.861 5.845 10.063 1.00 94.12 102 VAL A O 1
ATOM 865 N N . GLY A 1 103 ? -3.935 6.737 11.823 1.00 94.06 103 GLY A N 1
ATOM 866 C CA . GLY A 1 103 ? -3.303 8.050 11.704 1.00 94.06 103 GLY A CA 1
ATOM 867 C C . GLY A 1 103 ? -1.779 7.971 11.806 1.00 94.06 103 GLY A C 1
ATOM 868 O O . GLY A 1 103 ? -1.083 8.485 10.933 1.00 94.06 103 GLY A O 1
ATOM 869 N N . SER A 1 104 ? -1.265 7.260 12.814 1.00 94.06 104 SER A N 1
ATOM 870 C CA . SER A 1 104 ? 0.179 7.065 12.996 1.00 94.06 104 SER A CA 1
ATOM 871 C C . SER A 1 104 ? 0.813 6.278 11.845 1.00 94.06 104 SER A C 1
ATOM 873 O O . SER A 1 104 ? 1.880 6.650 11.359 1.00 94.06 104 SER A O 1
ATOM 875 N N . PHE A 1 105 ? 0.150 5.222 11.362 1.00 95.12 105 PHE A N 1
ATOM 876 C CA . PHE A 1 105 ? 0.613 4.456 10.203 1.00 95.12 105 PHE A CA 1
ATOM 877 C C . PHE A 1 105 ? 0.752 5.338 8.953 1.00 95.12 105 PHE A C 1
ATOM 879 O O . PHE A 1 105 ? 1.790 5.327 8.292 1.00 95.12 105 PHE A O 1
ATOM 886 N N . ILE A 1 106 ? -0.273 6.137 8.649 1.00 96.19 106 ILE A N 1
ATOM 887 C CA . ILE A 1 106 ? -0.273 7.023 7.480 1.00 96.19 106 ILE A CA 1
ATOM 888 C C . ILE A 1 106 ? 0.814 8.090 7.607 1.00 96.19 106 ILE A C 1
ATOM 890 O O . ILE A 1 106 ? 1.532 8.340 6.640 1.00 96.19 106 ILE A O 1
ATOM 894 N N . GLU A 1 107 ? 0.978 8.683 8.790 1.00 95.75 107 GLU A N 1
ATOM 895 C CA . GLU A 1 107 ? 2.021 9.676 9.046 1.00 95.75 107 GLU A CA 1
ATOM 896 C C . GLU A 1 107 ? 3.419 9.116 8.751 1.00 95.75 107 GLU A C 1
ATOM 898 O O . GLU A 1 107 ? 4.160 9.727 7.978 1.00 95.75 107 GLU A O 1
ATOM 903 N N . LYS A 1 108 ? 3.735 7.914 9.254 1.00 95.44 108 LYS A N 1
ATOM 904 C CA . LYS A 1 108 ? 5.011 7.231 8.982 1.00 95.44 108 LYS A CA 1
ATOM 905 C C . LYS A 1 108 ? 5.238 7.005 7.482 1.00 95.44 108 LYS A C 1
ATOM 907 O O . LYS A 1 108 ? 6.312 7.313 6.966 1.00 95.44 108 LYS A O 1
ATOM 912 N N . ILE A 1 109 ? 4.229 6.509 6.758 1.00 95.50 109 ILE A N 1
ATOM 913 C CA . ILE A 1 109 ? 4.328 6.279 5.305 1.00 95.50 109 ILE A CA 1
ATOM 914 C C . ILE A 1 109 ? 4.560 7.595 4.546 1.00 95.50 109 ILE A C 1
ATOM 916 O O . ILE A 1 109 ? 5.387 7.655 3.631 1.00 95.50 109 ILE A O 1
ATOM 920 N N . LEU A 1 110 ? 3.854 8.668 4.909 1.00 92.81 110 LEU A N 1
ATOM 921 C CA . LEU A 1 110 ? 4.002 9.971 4.260 1.00 92.81 110 LEU A CA 1
ATOM 922 C C . LEU A 1 110 ? 5.352 10.626 4.572 1.00 92.81 110 LEU A C 1
ATOM 924 O O . LEU A 1 110 ? 5.942 11.246 3.681 1.00 92.81 110 LEU A O 1
ATOM 928 N N . GLU A 1 111 ? 5.856 10.483 5.797 1.00 91.94 111 GLU A N 1
ATOM 929 C CA . GLU A 1 111 ? 7.185 10.952 6.191 1.00 91.94 111 GLU A CA 1
ATOM 930 C C . GLU A 1 111 ? 8.284 10.228 5.409 1.00 91.94 111 GLU A C 1
ATOM 932 O O . GLU A 1 111 ? 9.148 10.884 4.811 1.00 91.94 111 GLU A O 1
ATOM 937 N N . ALA A 1 112 ? 8.192 8.898 5.320 1.00 89.62 112 ALA A N 1
ATOM 938 C CA . ALA A 1 112 ? 9.052 8.091 4.469 1.00 89.62 112 ALA A CA 1
ATOM 939 C C . ALA A 1 112 ? 8.998 8.625 3.026 1.00 89.62 112 ALA A C 1
ATOM 941 O O . ALA A 1 112 ? 10.005 9.097 2.494 1.00 89.62 112 ALA A O 1
ATOM 942 N N . ASN A 1 113 ? 7.806 8.704 2.420 1.00 88.75 113 ASN A N 1
ATOM 943 C CA . ASN A 1 113 ? 7.627 9.205 1.052 1.00 88.75 113 ASN A CA 1
ATOM 944 C C . ASN A 1 113 ? 8.241 10.598 0.811 1.00 88.75 113 ASN A C 1
ATOM 946 O O . ASN A 1 113 ? 8.839 10.858 -0.240 1.00 88.75 113 ASN A O 1
ATOM 950 N N . ARG A 1 114 ? 8.072 11.518 1.769 1.00 85.88 114 ARG A N 1
ATOM 951 C CA . ARG A 1 114 ? 8.587 12.890 1.687 1.00 85.88 114 ARG A CA 1
ATOM 952 C C . ARG A 1 114 ? 10.109 12.907 1.699 1.00 85.88 114 ARG A C 1
ATOM 954 O O . ARG A 1 114 ? 10.704 13.593 0.867 1.00 85.88 114 ARG A O 1
ATOM 961 N N . THR A 1 115 ? 10.719 12.142 2.599 1.00 78.31 115 THR A N 1
ATOM 962 C CA . THR A 1 115 ? 12.176 11.997 2.707 1.00 78.31 115 THR A CA 1
ATOM 963 C C . THR A 1 115 ? 12.774 11.507 1.387 1.00 78.31 115 THR A C 1
ATOM 965 O O . THR A 1 115 ? 13.774 12.049 0.913 1.00 78.31 115 THR A O 1
ATOM 968 N N . PHE A 1 116 ? 12.107 10.563 0.719 1.00 70.56 116 PHE A N 1
ATOM 969 C CA . PHE A 1 116 ? 12.556 10.041 -0.574 1.00 70.56 116 PHE A CA 1
ATOM 970 C C . PHE A 1 116 ? 12.302 10.995 -1.743 1.00 70.56 116 PHE A C 1
ATOM 972 O O . PHE A 1 116 ? 13.169 11.158 -2.600 1.00 70.56 116 PHE A O 1
ATOM 979 N N . SER A 1 117 ? 11.162 11.690 -1.769 1.00 68.62 117 SER A N 1
ATOM 980 C CA . SER A 1 117 ? 10.846 12.669 -2.825 1.00 68.62 117 SER A CA 1
ATOM 981 C C . SER A 1 117 ? 11.846 13.833 -2.874 1.00 68.62 117 SER A C 1
ATOM 983 O O . SER A 1 117 ? 12.035 14.452 -3.919 1.00 68.62 117 SER A O 1
ATOM 985 N N . GLN A 1 118 ? 12.506 14.124 -1.751 1.00 65.75 118 GLN A N 1
ATOM 986 C CA . GLN A 1 118 ? 13.540 15.155 -1.642 1.00 65.75 118 GLN A CA 1
ATOM 987 C C . GLN A 1 118 ? 14.945 14.654 -2.017 1.00 65.75 118 GLN A C 1
ATOM 989 O O . GLN A 1 118 ? 15.845 15.469 -2.221 1.00 65.75 118 GLN A O 1
ATOM 994 N N . ASN A 1 119 ? 15.142 13.340 -2.165 1.00 59.41 119 ASN A N 1
ATOM 995 C CA . ASN A 1 119 ? 16.434 12.723 -2.448 1.00 59.41 119 ASN A CA 1
ATOM 996 C C . ASN A 1 119 ? 16.365 11.865 -3.725 1.00 59.41 119 ASN A C 1
ATOM 998 O O . ASN A 1 119 ? 16.192 10.650 -3.690 1.00 59.41 119 ASN A O 1
ATOM 1002 N N . ALA A 1 120 ? 16.575 12.491 -4.887 1.00 51.06 120 ALA A N 1
ATOM 1003 C CA . ALA A 1 120 ? 16.501 11.831 -6.200 1.00 51.06 120 ALA A CA 1
ATOM 1004 C C . ALA A 1 120 ? 17.481 10.647 -6.389 1.00 51.06 120 ALA A C 1
ATOM 1006 O O . ALA A 1 120 ? 17.327 9.852 -7.315 1.00 51.06 120 ALA A O 1
ATOM 1007 N N . ARG A 1 121 ? 18.494 10.514 -5.518 1.00 50.25 121 ARG A N 1
ATOM 1008 C CA . ARG A 1 121 ? 19.437 9.382 -5.501 1.00 50.25 121 ARG A CA 1
ATOM 1009 C C . ARG A 1 121 ? 18.913 8.146 -4.750 1.00 50.25 121 ARG A C 1
ATOM 1011 O O . ARG A 1 121 ? 19.552 7.107 -4.844 1.00 50.25 121 ARG A O 1
ATOM 1018 N N . LEU A 1 122 ? 17.770 8.239 -4.060 1.00 50.62 122 LEU A N 1
ATOM 1019 C CA . LEU A 1 122 ? 17.199 7.196 -3.190 1.00 50.62 122 LEU A CA 1
ATOM 1020 C C . LEU A 1 122 ? 15.984 6.463 -3.796 1.00 50.62 122 LEU A C 1
ATOM 1022 O O . LEU A 1 122 ? 15.180 5.885 -3.072 1.00 50.62 122 LEU A O 1
ATOM 1026 N N . HIS A 1 123 ? 15.852 6.376 -5.127 1.00 58.84 123 HIS A N 1
ATOM 1027 C CA . HIS A 1 123 ? 14.965 5.372 -5.763 1.00 58.84 123 HIS A CA 1
ATOM 1028 C C . HIS A 1 123 ? 15.536 3.937 -5.658 1.00 58.84 123 HIS A C 1
ATOM 1030 O O . HIS A 1 123 ? 15.433 3.106 -6.573 1.00 58.84 123 HIS A O 1
ATOM 1036 N N . THR A 1 124 ? 16.190 3.681 -4.533 1.00 71.12 124 THR A N 1
ATOM 1037 C CA . THR A 1 124 ? 16.936 2.495 -4.160 1.00 71.12 124 THR A CA 1
ATOM 1038 C C . THR A 1 124 ? 16.007 1.514 -3.458 1.00 71.12 124 THR A C 1
ATOM 1040 O O . THR A 1 124 ? 14.855 1.807 -3.131 1.00 71.12 124 THR A O 1
ATOM 1043 N N . ILE A 1 125 ? 16.517 0.310 -3.243 1.00 85.31 125 ILE A N 1
ATOM 1044 C CA . ILE A 1 125 ? 15.856 -0.714 -2.441 1.00 85.31 125 ILE A CA 1
ATOM 1045 C C . ILE A 1 125 ?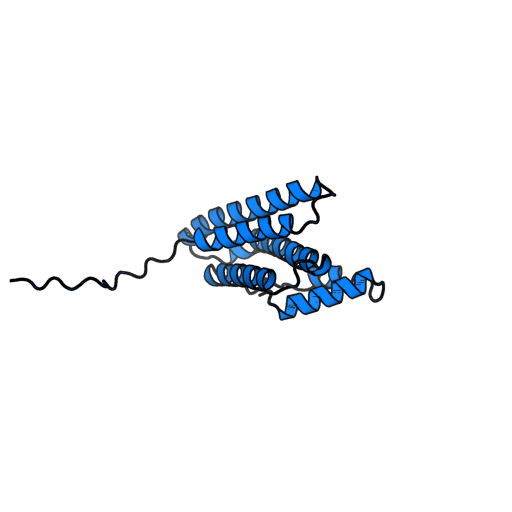 15.589 -0.254 -0.994 1.00 85.31 125 ILE A C 1
ATOM 1047 O O . ILE A 1 125 ? 14.672 -0.756 -0.359 1.00 85.31 125 ILE A O 1
ATOM 1051 N N . GLU A 1 126 ? 16.317 0.749 -0.496 1.00 84.50 126 GLU A N 1
ATOM 1052 C CA . GLU A 1 126 ? 16.155 1.307 0.854 1.00 84.50 126 GLU A CA 1
ATOM 1053 C C . GLU A 1 126 ? 14.765 1.907 1.076 1.00 84.50 126 GLU A C 1
ATOM 1055 O O . GLU A 1 126 ? 14.178 1.711 2.132 1.00 84.50 126 GLU A O 1
ATOM 1060 N N . HIS A 1 127 ? 14.186 2.560 0.065 1.00 84.75 127 HIS A N 1
ATOM 1061 C CA . HIS A 1 127 ? 12.819 3.077 0.164 1.00 84.75 127 HIS A CA 1
ATOM 1062 C C . HIS A 1 127 ? 11.806 1.944 0.353 1.00 84.75 127 HIS A C 1
ATOM 1064 O O . HIS A 1 127 ? 10.893 2.032 1.172 1.00 84.75 127 HIS A O 1
ATOM 1070 N N . LEU A 1 128 ? 11.993 0.848 -0.383 1.00 90.69 128 LEU A N 1
ATOM 1071 C CA . LEU A 1 128 ? 11.155 -0.330 -0.222 1.00 90.69 128 LEU A CA 1
ATOM 1072 C C . LEU A 1 128 ? 11.306 -0.929 1.182 1.00 90.69 128 LEU A C 1
ATOM 1074 O O . LEU A 1 128 ? 10.306 -1.326 1.769 1.00 90.69 128 LEU A O 1
ATOM 1078 N N . LEU A 1 129 ? 12.531 -0.968 1.716 1.00 92.38 129 LEU A N 1
ATOM 1079 C CA . LEU A 1 129 ? 12.809 -1.469 3.063 1.00 92.38 129 LEU A CA 1
ATOM 1080 C C . LEU A 1 129 ? 12.162 -0.608 4.151 1.00 92.38 129 LEU A C 1
ATOM 1082 O O . LEU A 1 129 ? 11.619 -1.167 5.097 1.00 92.38 129 LEU A O 1
ATOM 1086 N N . GLU A 1 130 ? 12.161 0.716 4.001 1.00 92.81 130 GLU A N 1
ATOM 1087 C CA . GLU A 1 130 ? 11.509 1.619 4.956 1.00 92.81 130 GLU A CA 1
ATOM 1088 C C . GLU A 1 130 ? 9.999 1.358 5.020 1.00 92.81 130 GLU A C 1
ATOM 1090 O O . GLU A 1 130 ? 9.436 1.143 6.091 1.00 92.81 130 GLU A O 1
ATOM 1095 N N . TYR A 1 131 ? 9.339 1.283 3.859 1.00 94.00 131 TYR A N 1
ATOM 1096 C CA . TYR A 1 131 ? 7.911 0.958 3.796 1.00 94.00 131 TYR A CA 1
ATOM 1097 C C . TYR A 1 131 ? 7.632 -0.434 4.353 1.00 94.00 131 TYR A C 1
ATOM 1099 O O . TYR A 1 131 ? 6.661 -0.622 5.078 1.00 94.00 131 TYR A O 1
ATOM 1107 N N . TYR A 1 132 ? 8.488 -1.403 4.032 1.00 95.69 132 TYR A N 1
ATOM 1108 C CA . TYR A 1 132 ? 8.375 -2.762 4.542 1.00 95.69 132 TYR A CA 1
ATOM 1109 C C . TYR A 1 132 ? 8.464 -2.809 6.074 1.00 95.69 132 TYR A C 1
ATOM 1111 O O . TYR A 1 132 ? 7.632 -3.454 6.706 1.00 95.69 132 TYR A O 1
ATOM 1119 N N . GLY A 1 133 ? 9.404 -2.073 6.676 1.00 96.06 133 GLY A N 1
ATOM 1120 C CA . GLY A 1 133 ? 9.510 -1.935 8.130 1.00 96.06 133 GLY A CA 1
ATOM 1121 C C . GLY A 1 133 ? 8.254 -1.323 8.753 1.00 96.06 133 GLY A C 1
ATOM 1122 O O . GLY A 1 133 ? 7.712 -1.875 9.703 1.00 96.06 133 GLY A O 1
ATOM 1123 N N . ILE A 1 134 ? 7.723 -0.247 8.164 1.00 96.19 134 ILE A N 1
ATOM 1124 C CA . ILE A 1 134 ? 6.487 0.393 8.643 1.00 96.19 134 ILE A CA 1
ATOM 1125 C C . ILE A 1 134 ? 5.283 -0.564 8.567 1.00 96.19 134 ILE A C 1
ATOM 1127 O O . ILE A 1 134 ? 4.436 -0.557 9.461 1.00 96.19 134 ILE A O 1
ATOM 1131 N N . LEU A 1 135 ? 5.190 -1.386 7.516 1.00 96.62 135 LEU A N 1
ATOM 1132 C CA . LEU A 1 135 ? 4.132 -2.393 7.382 1.00 96.62 135 LEU A CA 1
ATOM 1133 C C . LEU A 1 135 ? 4.244 -3.484 8.459 1.00 96.62 135 LEU A C 1
ATOM 1135 O O . LEU A 1 135 ? 3.226 -3.867 9.032 1.00 96.62 135 LEU A O 1
ATOM 1139 N N . LEU A 1 136 ? 5.460 -3.956 8.760 1.00 96.00 136 LEU A N 1
ATOM 1140 C CA . LEU A 1 136 ? 5.702 -4.927 9.835 1.00 96.00 136 LEU A CA 1
ATOM 1141 C C . LEU A 1 136 ? 5.321 -4.355 11.207 1.00 96.00 136 LEU A C 1
ATOM 1143 O O . LEU A 1 136 ? 4.544 -4.976 11.932 1.00 96.00 136 LEU A O 1
ATOM 1147 N N . ASP A 1 137 ? 5.779 -3.138 11.516 1.00 94.06 137 ASP A N 1
ATOM 1148 C CA . ASP A 1 137 ? 5.429 -2.415 12.746 1.00 94.06 137 ASP A CA 1
ATOM 1149 C C . ASP A 1 137 ? 3.909 -2.294 12.926 1.00 94.06 137 ASP A C 1
ATOM 1151 O O . ASP A 1 137 ? 3.393 -2.386 14.041 1.00 94.06 137 ASP A O 1
ATOM 1155 N N . ALA A 1 138 ? 3.175 -2.051 11.835 1.00 92.00 138 ALA A N 1
ATOM 1156 C CA . ALA A 1 138 ? 1.726 -1.896 11.881 1.00 92.00 138 ALA A CA 1
ATOM 1157 C C . ALA A 1 138 ? 1.020 -3.193 12.308 1.00 92.00 138 ALA A C 1
ATOM 1159 O O . ALA A 1 138 ? 0.053 -3.137 13.071 1.00 92.00 138 ALA A O 1
ATOM 1160 N N . LEU A 1 139 ? 1.514 -4.357 11.875 1.00 87.81 139 LEU A N 1
ATOM 1161 C CA . LEU A 1 139 ? 0.972 -5.647 12.306 1.00 87.81 139 LEU A CA 1
ATOM 1162 C C . LEU A 1 139 ? 1.333 -5.966 13.760 1.00 87.81 139 LEU A C 1
ATOM 1164 O O . LEU A 1 139 ? 0.463 -6.401 14.513 1.00 87.81 139 LEU A O 1
ATOM 1168 N N . GLU A 1 140 ? 2.571 -5.695 14.181 1.00 79.19 140 GLU A N 1
ATOM 1169 C CA . GLU A 1 140 ? 3.018 -5.943 15.560 1.00 79.19 140 GLU A CA 1
ATOM 1170 C C . GLU A 1 140 ? 2.354 -5.004 16.582 1.00 79.19 140 GLU A C 1
ATOM 1172 O O . GLU A 1 140 ? 2.009 -5.420 17.687 1.00 79.19 140 GLU A O 1
ATOM 1177 N N . GLY A 1 141 ? 2.121 -3.742 16.211 1.00 61.91 141 GLY A N 1
ATOM 1178 C CA . GLY A 1 141 ? 1.463 -2.735 17.049 1.00 61.91 141 GLY A CA 1
ATOM 1179 C C . GLY A 1 141 ? -0.052 -2.911 17.175 1.00 61.91 141 GLY A C 1
ATOM 1180 O O . GLY A 1 141 ? -0.710 -2.154 17.896 1.00 61.91 141 GLY A O 1
ATOM 1181 N N . THR A 1 142 ? -0.632 -3.896 16.488 1.00 56.91 142 THR A N 1
ATOM 1182 C CA . THR A 1 142 ? -2.052 -4.191 16.613 1.00 56.91 142 THR A CA 1
ATOM 1183 C C . THR A 1 142 ? -2.284 -4.994 17.895 1.00 56.91 142 THR A C 1
ATOM 1185 O O . THR A 1 142 ? -1.771 -6.107 17.992 1.00 56.91 142 THR A O 1
ATOM 1188 N N . PRO A 1 143 ? -3.076 -4.513 18.878 1.00 48.00 143 PRO A N 1
ATOM 1189 C CA . PRO A 1 143 ? -3.368 -5.308 20.062 1.00 48.00 143 PRO A CA 1
ATOM 1190 C C . PRO A 1 143 ? -4.072 -6.585 19.609 1.00 48.00 143 PRO A C 1
ATOM 1192 O O . PRO A 1 143 ? -5.200 -6.533 19.091 1.00 48.00 143 PRO A O 1
ATOM 1195 N N . GLN A 1 144 ? -3.365 -7.707 19.752 1.00 44.56 144 GLN A N 1
ATOM 1196 C CA . GLN A 1 144 ? -3.943 -9.034 19.666 1.00 44.56 144 GLN A CA 1
ATOM 1197 C C . GLN A 1 144 ? -5.035 -9.066 20.732 1.00 44.56 144 GLN A C 1
ATOM 1199 O O . GLN A 1 144 ? -4.795 -8.692 21.882 1.00 44.56 144 GLN A O 1
ATOM 1204 N N . SER A 1 145 ? -6.264 -9.416 20.351 1.00 39.78 145 SER A N 1
ATOM 1205 C CA . SER A 1 145 ? -7.227 -9.871 21.346 1.00 39.78 145 SER A CA 1
ATOM 1206 C C . SER A 1 145 ? -6.525 -10.970 22.132 1.00 39.78 145 SER A C 1
ATOM 1208 O O . SER A 1 145 ? -6.167 -11.983 21.535 1.00 39.78 145 SER A O 1
ATOM 1210 N N . GLU A 1 146 ? -6.260 -10.727 23.417 1.00 36.25 146 GLU A N 1
ATOM 1211 C CA . GLU A 1 146 ? -5.887 -11.774 24.360 1.00 36.25 146 GLU A CA 1
ATOM 1212 C C . GLU A 1 146 ? -6.922 -12.885 24.177 1.00 36.25 146 GLU A C 1
ATOM 1214 O O . GLU A 1 146 ? -8.076 -12.744 24.585 1.00 36.25 146 GLU A O 1
ATOM 1219 N N . GLU A 1 147 ? -6.546 -13.958 23.481 1.00 39.84 147 GLU A N 1
ATOM 1220 C CA . GLU A 1 147 ? -7.241 -15.219 23.651 1.00 39.84 147 GLU A CA 1
ATOM 1221 C C . GLU A 1 147 ? -7.065 -15.554 25.127 1.00 39.84 147 GLU A C 1
ATOM 1223 O O . GLU A 1 147 ? -5.953 -15.787 25.610 1.00 39.84 147 GLU A O 1
ATOM 1228 N N . GLU A 1 148 ? -8.176 -15.456 25.856 1.00 38.78 148 GLU A N 1
ATOM 1229 C CA . GLU A 1 148 ? -8.289 -15.865 27.243 1.00 38.78 148 GLU A CA 1
ATOM 1230 C C . GLU A 1 148 ? -7.592 -17.213 27.431 1.00 38.78 148 GLU A C 1
ATOM 1232 O O . GLU A 1 148 ? -7.809 -18.172 26.688 1.00 38.78 148 GLU A O 1
ATOM 1237 N N . GLY A 1 149 ? -6.709 -17.245 28.427 1.00 42.16 149 GLY A N 1
ATOM 1238 C CA . GLY A 1 149 ? -5.763 -18.320 28.654 1.00 42.16 149 GLY A CA 1
ATOM 1239 C C . GLY A 1 149 ? -6.357 -19.723 28.568 1.00 42.16 149 GLY A C 1
ATOM 1240 O O . GLY A 1 149 ? -7.227 -20.108 29.346 1.00 42.16 149 GLY A O 1
ATOM 1241 N N . LEU A 1 150 ? -5.733 -20.551 27.736 1.00 37.88 150 LEU A N 1
ATOM 1242 C CA . LEU A 1 150 ? -5.621 -21.977 28.004 1.00 37.88 150 LEU A CA 1
ATOM 1243 C C . LEU A 1 150 ? -4.182 -22.265 28.422 1.00 37.88 150 LEU A C 1
ATOM 1245 O O . LEU A 1 150 ? -3.263 -22.410 27.619 1.00 37.88 150 LEU A O 1
ATOM 1249 N N . GLY A 1 151 ? -4.004 -22.267 29.744 1.00 36.72 151 GLY A N 1
ATOM 1250 C CA . GLY A 1 151 ? -2.742 -22.490 30.428 1.00 36.72 151 GLY A CA 1
ATOM 1251 C C . GLY A 1 151 ? -2.063 -23.796 30.023 1.00 36.72 151 GLY A C 1
ATOM 1252 O O . GLY A 1 151 ? -2.501 -24.884 30.389 1.00 36.72 151 GLY A O 1
ATOM 1253 N N . LEU A 1 152 ? -0.899 -23.660 29.390 1.00 39.91 152 LEU A N 1
ATOM 1254 C CA . LEU A 1 152 ? 0.084 -24.728 29.177 1.00 39.91 152 LEU A CA 1
ATOM 1255 C C . LEU A 1 152 ? 0.870 -25.107 30.453 1.00 39.91 152 LEU A C 1
ATOM 1257 O O . LEU A 1 152 ? 1.813 -25.886 30.384 1.00 39.91 152 LEU A O 1
ATOM 1261 N N . TRP A 1 153 ? 0.458 -24.608 31.627 1.00 46.03 153 TRP A N 1
ATOM 1262 C CA . TRP A 1 153 ? 1.040 -24.942 32.935 1.00 46.03 153 TRP A CA 1
ATOM 1263 C C . TRP A 1 153 ? -0.020 -25.239 34.011 1.00 46.03 153 TRP A C 1
ATOM 1265 O O . TRP A 1 153 ? 0.144 -24.883 35.177 1.00 46.03 153 TRP A O 1
ATOM 1275 N N . SER A 1 154 ? -1.110 -25.930 33.658 1.00 45.09 154 SER A N 1
ATOM 1276 C CA . SER A 1 154 ? -1.943 -26.624 34.657 1.00 45.09 154 SER A CA 1
ATOM 1277 C C . SER A 1 154 ? -1.305 -27.974 35.007 1.00 45.09 154 SER A C 1
ATOM 1279 O O . SER A 1 154 ? -1.731 -29.041 34.580 1.00 45.09 154 SER A O 1
ATOM 1281 N N . GLY A 1 155 ? -0.205 -27.919 35.756 1.00 40.88 155 GLY A N 1
ATOM 1282 C CA . GLY A 1 155 ? 0.593 -29.104 36.048 1.00 40.88 155 GLY A CA 1
ATOM 1283 C C . GLY A 1 155 ? 1.463 -28.964 37.284 1.00 40.88 155 GLY A C 1
ATOM 1284 O O . GLY A 1 155 ? 2.650 -29.235 37.208 1.00 40.88 155 GLY A O 1
ATOM 1285 N N . ASN A 1 156 ? 0.884 -28.565 38.417 1.00 35.88 156 ASN A N 1
ATOM 1286 C CA . ASN A 1 156 ? 1.481 -28.844 39.724 1.00 35.88 156 ASN A CA 1
ATOM 1287 C C . ASN A 1 156 ? 0.476 -29.622 40.578 1.00 35.88 156 ASN A C 1
ATOM 1289 O O . ASN A 1 156 ? -0.191 -29.086 41.456 1.00 35.88 156 ASN A O 1
ATOM 1293 N N . ASN A 1 157 ? 0.378 -30.918 40.282 1.00 43.00 157 ASN A N 1
ATOM 1294 C CA . ASN A 1 157 ? 0.024 -31.916 41.282 1.00 43.00 157 ASN A CA 1
ATOM 1295 C C . ASN A 1 157 ? 1.301 -32.256 42.048 1.00 43.00 157 ASN A C 1
ATOM 1297 O O . ASN A 1 157 ? 2.082 -33.076 41.573 1.00 43.00 157 ASN A O 1
ATOM 1301 N N . LEU A 1 158 ? 1.493 -31.671 43.226 1.00 39.28 158 LEU A N 1
ATOM 1302 C CA . LEU A 1 158 ? 2.322 -32.280 44.261 1.00 39.28 158 LEU A CA 1
ATOM 1303 C C . LEU A 1 158 ? 1.603 -32.135 45.604 1.00 39.28 158 LEU A C 1
ATOM 1305 O O . LEU A 1 158 ? 1.336 -31.027 46.066 1.00 39.28 158 LEU A O 1
ATOM 1309 N N . TRP A 1 159 ? 1.235 -33.305 46.125 1.00 44.94 159 TRP A N 1
ATOM 1310 C CA . TRP A 1 159 ? 0.900 -33.582 47.516 1.00 44.94 159 TRP A CA 1
ATOM 1311 C C . TRP A 1 159 ? 2.113 -33.344 48.418 1.00 44.94 159 TRP A C 1
ATOM 1313 O O . TRP A 1 159 ? 3.247 -33.559 47.928 1.00 44.94 159 TRP A O 1
#

pLDDT: mean 84.73, std 17.66, range [35.88, 97.94]

Solvent-accessible surface area (backbone atoms only — not comparable to full-atom values): 9309 Å² total; per-residue (Å²): 90,66,45,73,67,55,49,55,53,47,50,51,27,42,50,33,32,75,72,63,76,34,81,56,41,34,62,48,53,62,72,77,48,73,47,56,70,70,37,51,48,71,71,39,48,51,51,49,46,51,43,53,53,50,50,63,73,69,47,64,65,84,40,62,65,51,49,53,49,55,54,52,50,54,54,50,47,43,53,43,48,76,74,51,34,64,76,57,49,82,48,71,72,57,38,59,54,48,53,53,54,52,50,52,52,42,49,53,54,52,51,53,52,50,61,42,74,75,34,87,87,47,88,44,64,63,54,56,49,52,53,49,50,54,49,52,50,54,63,69,70,45,83,70,78,76,73,77,81,80,69,94,73,85,73,81,90,75,134

Radius of gyration: 19.2 Å; Cα contacts (8 Å, |Δi|>4): 109; chains: 1; bounding box: 39×49×74 Å

Foldseek 3Di:
DCAPVNLVLLLVQLVCCVVVVDPCSNVCSLVVDPRCPPQADPVSVLVVLVRLLVQLVPDDLQDLSSLVSSLVVVLVVLVCCVPPRLVSDPDPVRSVVCVVLSVVLSVQSVVLVVVVVVPVPPSDSVSVVSNSVSSVCSNVPDPDPPPPDPDPPPDDPDD

Secondary structure (DSSP, 8-state):
---HHHHHHHHHHHHHHHTTSSTTHHHHHHHH--TTTT--SHHHHHHHHHHHHHHHHHS-SS-HHHHHHHHHHHHHHHHHIIIIIHHH---HHHHHHHHHHHHHHHHHHHHHHHHHHT-TT--SHHHHHHHHHHHHHHHHTS---------TT------

Sequence (159 aa):
MFTGKEFDLALKAYRDEKEGRAANSYTNLRRNNDFFADVVSKEDLNRQIEEFINLISEMDRESFANRYVILSFILDFCKYLERDFLFNIKSKREFSQLKETVGSFIEKILEANRTFSQNARLHTIEHLLEYYGILLDALEGTPQSEEEGLGLWSGNNLW

Nearest PDB structures (foldseek):
  7a73-assembly1_A  TM=6.938E-01  e=1.586E+00  Nostoc sp. PCC 7120 = FACHB-418
  7y5e-assembly1_GL  TM=2.255E-01  e=2.128E+00  Porphyridium purpureum
  6bwj-assembly1_B  TM=3.385E-01  e=6.901E+00  Oryctolagus cuniculus